Protein AF-A0A1F9CMF0-F1 (afdb_monomer_lite)

Radius of gyration: 23.47 Å; chains: 1; bounding box: 48×24×66 Å

Structure (mmCIF, N/CA/C/O backbone):
data_AF-A0A1F9CMF0-F1
#
_entry.id   AF-A0A1F9CMF0-F1
#
loop_
_atom_site.group_PDB
_atom_site.id
_atom_site.type_symbol
_atom_site.label_atom_id
_atom_site.label_alt_id
_atom_site.label_comp_id
_atom_site.label_asym_id
_atom_site.label_entity_id
_atom_site.label_seq_id
_atom_site.pdbx_PDB_ins_code
_atom_site.Cartn_x
_atom_site.Cartn_y
_atom_site.Cartn_z
_atom_site.occupancy
_atom_site.B_iso_or_equiv
_atom_site.auth_seq_id
_atom_site.auth_comp_id
_atom_site.auth_asym_id
_atom_site.auth_atom_id
_atom_site.pdbx_PDB_model_num
ATOM 1 N N . MET A 1 1 ? -4.675 0.821 41.792 1.00 49.03 1 MET A N 1
ATOM 2 C CA . MET A 1 1 ? -5.352 1.814 40.926 1.00 49.03 1 MET A CA 1
ATOM 3 C C . MET A 1 1 ? -6.608 1.181 40.347 1.00 49.03 1 MET A C 1
ATOM 5 O O . MET A 1 1 ? -6.500 0.167 39.671 1.00 49.03 1 MET A O 1
ATOM 9 N N . GLY A 1 2 ? -7.787 1.703 40.691 1.00 68.19 2 GLY A N 1
ATOM 10 C CA . GLY A 1 2 ? -9.069 1.184 40.201 1.00 68.19 2 GLY A CA 1
ATOM 11 C C . GLY A 1 2 ? -9.416 1.741 38.820 1.00 68.19 2 GLY A C 1
ATOM 12 O O . GLY A 1 2 ? -9.121 2.897 38.533 1.00 68.19 2 GLY A O 1
ATOM 13 N N . ILE A 1 3 ? -10.047 0.919 37.980 1.00 70.38 3 ILE A N 1
ATOM 14 C CA . ILE A 1 3 ? -10.565 1.314 36.662 1.00 70.38 3 ILE A CA 1
ATOM 15 C C . ILE A 1 3 ? -11.562 2.468 36.845 1.00 70.38 3 ILE A C 1
ATOM 17 O O . ILE A 1 3 ? -12.528 2.339 37.603 1.00 70.38 3 ILE A O 1
ATOM 21 N N . THR A 1 4 ? -11.356 3.590 36.154 1.00 79.12 4 THR A N 1
ATOM 22 C CA . THR A 1 4 ? -12.234 4.761 36.275 1.00 79.12 4 THR A CA 1
ATOM 23 C C . THR A 1 4 ? -13.469 4.637 35.372 1.00 79.12 4 THR A C 1
ATOM 25 O O . THR A 1 4 ? -13.491 3.894 34.389 1.00 79.12 4 THR A O 1
ATOM 28 N N . LYS A 1 5 ? -14.532 5.407 35.657 1.00 75.25 5 LYS A N 1
ATOM 29 C CA . LYS A 1 5 ? -15.735 5.459 34.794 1.00 75.25 5 LYS A CA 1
ATOM 30 C C . LYS A 1 5 ? -15.409 5.904 33.359 1.00 75.25 5 LYS A C 1
ATOM 32 O O . LYS A 1 5 ? -16.100 5.501 32.423 1.00 75.25 5 LYS A O 1
ATOM 37 N N . ARG A 1 6 ? -14.361 6.717 33.185 1.00 73.12 6 ARG A N 1
ATOM 38 C CA . ARG A 1 6 ? -13.890 7.192 31.878 1.00 73.12 6 ARG A CA 1
ATOM 39 C C . ARG A 1 6 ? -13.283 6.048 31.061 1.00 73.12 6 ARG A C 1
ATOM 41 O O . ARG A 1 6 ? -13.634 5.911 29.893 1.00 73.12 6 ARG A O 1
ATOM 48 N N . ASP A 1 7 ? -12.493 5.182 31.695 1.00 71.12 7 ASP A N 1
ATOM 49 C CA . ASP A 1 7 ? -11.877 4.010 31.051 1.00 71.12 7 ASP A CA 1
ATOM 50 C C . ASP A 1 7 ? -12.936 3.029 30.531 1.00 71.12 7 ASP A C 1
ATOM 52 O O . ASP A 1 7 ? -12.857 2.553 29.399 1.00 71.12 7 ASP A O 1
ATOM 56 N N . ILE A 1 8 ? -13.994 2.792 31.316 1.00 74.06 8 ILE A N 1
ATOM 57 C CA . ILE A 1 8 ? -15.123 1.935 30.914 1.00 74.06 8 ILE A CA 1
ATOM 58 C C . ILE A 1 8 ? -15.862 2.526 29.706 1.00 74.06 8 ILE A C 1
ATOM 60 O O . ILE A 1 8 ? -16.214 1.788 28.785 1.00 74.06 8 ILE A O 1
ATOM 64 N N . LYS A 1 9 ? -16.068 3.850 29.674 1.00 76.25 9 LYS A N 1
ATOM 65 C CA . LYS A 1 9 ? -16.736 4.531 28.553 1.00 76.25 9 LYS A CA 1
ATOM 66 C C . LYS A 1 9 ? -15.924 4.415 27.259 1.00 76.25 9 LYS A C 1
ATOM 68 O O . LYS A 1 9 ? -16.494 4.108 26.213 1.00 76.25 9 LYS A O 1
ATOM 73 N N . VAL A 1 10 ? -14.604 4.593 27.334 1.00 71.44 10 VAL A N 1
ATOM 74 C CA . VAL A 1 10 ? -13.692 4.442 26.185 1.00 71.44 10 VAL A CA 1
ATOM 75 C C . VAL A 1 10 ? -13.669 2.993 25.688 1.00 71.44 10 VAL A C 1
ATOM 77 O O . VAL A 1 10 ? -13.776 2.751 24.484 1.00 71.44 10 VAL A O 1
ATOM 80 N N . LEU A 1 11 ? -13.616 2.015 26.599 1.00 71.50 11 LEU A N 1
ATOM 81 C CA . LEU A 1 11 ? -13.738 0.591 26.265 1.00 71.50 11 LEU A CA 1
ATOM 82 C C . LEU A 1 11 ? -15.064 0.289 25.550 1.00 71.50 11 LEU A C 1
ATOM 84 O O . LEU A 1 11 ? -15.089 -0.461 24.574 1.00 71.50 11 LEU A O 1
ATOM 88 N N . GLN A 1 12 ? -16.176 0.876 26.000 1.00 71.25 12 GLN A N 1
ATOM 89 C CA . GLN A 1 12 ? -17.494 0.681 25.386 1.00 71.25 12 GLN A CA 1
ATOM 90 C C . GLN A 1 12 ? -17.584 1.286 23.983 1.00 71.25 12 GLN A C 1
ATOM 92 O O . GLN A 1 12 ? -18.110 0.648 23.073 1.00 71.25 12 GLN A O 1
ATOM 97 N N . GLN A 1 13 ? -17.051 2.493 23.789 1.00 71.81 13 GLN A N 1
ATOM 98 C CA . GLN A 1 13 ? -17.048 3.154 22.483 1.00 71.81 13 GLN A CA 1
ATOM 99 C C . GLN A 1 13 ? -16.181 2.395 21.471 1.00 71.81 13 GLN A C 1
ATOM 101 O O . GLN A 1 13 ? -16.634 2.117 20.364 1.00 71.81 13 GLN A O 1
ATOM 106 N N . THR A 1 14 ? -14.978 1.977 21.873 1.00 67.44 14 THR A N 1
ATOM 107 C CA . THR A 1 14 ? -14.028 1.259 21.000 1.00 67.44 14 THR A CA 1
ATOM 108 C C . THR A 1 14 ? -14.396 -0.208 20.744 1.00 67.44 14 THR A C 1
ATOM 110 O O . THR A 1 14 ? -13.970 -0.784 19.745 1.00 67.44 14 THR A O 1
ATOM 113 N N . SER A 1 15 ? -15.216 -0.826 21.602 1.00 64.94 15 SER A N 1
ATOM 114 C CA . SER A 1 15 ? -15.757 -2.184 21.393 1.00 64.94 15 SER A CA 1
ATOM 115 C C . SER A 1 15 ? -17.115 -2.208 20.677 1.00 64.94 15 SER A C 1
ATOM 117 O O . SER A 1 15 ? -17.601 -3.285 20.298 1.00 64.94 15 SER A O 1
ATOM 119 N N . SER A 1 16 ? -17.727 -1.038 20.450 1.00 77.94 16 SER A N 1
ATOM 120 C CA . SER A 1 16 ? -18.998 -0.928 19.734 1.00 77.94 16 SER A CA 1
ATOM 121 C C . SER A 1 16 ? -18.903 -1.594 18.361 1.00 77.94 16 SER A C 1
ATOM 123 O O . SER A 1 16 ? -17.937 -1.410 17.616 1.00 77.94 16 SER A O 1
ATOM 125 N N . LYS A 1 17 ? -19.919 -2.394 18.011 1.00 75.75 17 LYS A N 1
ATOM 126 C CA . LYS A 1 17 ? -20.017 -3.030 16.686 1.00 75.75 17 LYS A CA 1
ATOM 127 C C . LYS A 1 17 ? -20.011 -1.983 15.566 1.00 75.75 17 LYS A C 1
ATOM 129 O O . LYS A 1 17 ? -19.359 -2.198 14.552 1.00 75.75 17 LYS A O 1
ATOM 134 N N . GLN A 1 18 ? -20.668 -0.840 15.782 1.00 80.06 18 GLN A N 1
ATOM 135 C CA . GLN A 1 18 ? -20.741 0.249 14.804 1.00 80.06 18 GLN A CA 1
ATOM 136 C C . GLN A 1 18 ? -19.380 0.918 14.581 1.00 80.06 18 GLN A C 1
ATOM 138 O O . GLN A 1 18 ? -18.999 1.141 13.437 1.00 80.06 18 GLN A O 1
ATOM 143 N N . PHE A 1 19 ? -18.615 1.167 15.651 1.00 80.56 19 PHE A N 1
ATOM 144 C CA . PHE A 1 19 ? -17.267 1.738 15.543 1.00 80.56 19 PHE A CA 1
ATOM 145 C C . PHE A 1 19 ? -16.320 0.799 14.782 1.00 80.56 19 PHE A C 1
ATOM 147 O O . PHE A 1 19 ? -15.654 1.219 13.840 1.00 80.56 19 PHE A O 1
ATOM 154 N N . ARG A 1 20 ? -16.327 -0.498 15.123 1.00 81.88 20 ARG A N 1
ATOM 155 C CA . ARG A 1 20 ? -15.528 -1.516 14.418 1.00 81.88 20 ARG A CA 1
ATOM 156 C C . ARG A 1 20 ? -15.868 -1.594 12.934 1.00 81.88 20 ARG A C 1
ATOM 158 O O . ARG A 1 20 ? -14.960 -1.639 12.107 1.00 81.88 20 ARG A O 1
ATOM 165 N N . LEU A 1 21 ? -17.160 -1.599 12.604 1.00 85.12 21 LEU A N 1
ATOM 166 C CA . LEU A 1 21 ? -17.628 -1.641 11.222 1.00 85.12 21 LEU A CA 1
ATOM 167 C C . LEU A 1 21 ? -17.171 -0.397 10.448 1.00 85.12 21 LEU A C 1
ATOM 169 O O . LEU A 1 21 ? -16.594 -0.536 9.375 1.00 85.12 21 LEU A O 1
ATOM 173 N N . ALA A 1 22 ? -17.353 0.796 11.022 1.00 86.56 22 ALA A N 1
ATOM 174 C CA 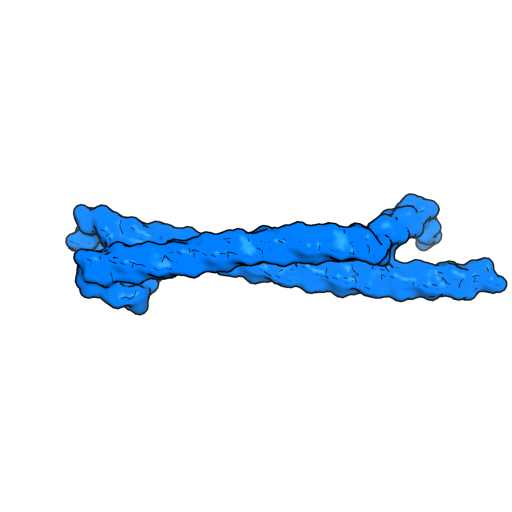. ALA A 1 22 ? -16.948 2.054 10.400 1.00 86.56 22 ALA A CA 1
ATOM 175 C C . ALA A 1 22 ? -15.433 2.110 10.137 1.00 86.56 22 ALA A C 1
ATOM 177 O O . ALA A 1 22 ? -15.019 2.416 9.021 1.00 86.56 22 ALA A O 1
ATOM 178 N N . CYS A 1 23 ? -14.603 1.746 11.123 1.00 87.50 23 CYS A N 1
ATOM 179 C CA . CYS A 1 23 ? -13.149 1.685 10.945 1.00 87.50 23 CYS A CA 1
ATOM 180 C C . CYS A 1 23 ? -12.737 0.651 9.891 1.00 87.50 23 CYS A C 1
ATOM 182 O O . CYS A 1 23 ? -11.853 0.924 9.084 1.00 87.50 23 CYS A O 1
ATOM 184 N N . THR A 1 24 ? -13.384 -0.518 9.872 1.00 90.00 24 THR A N 1
ATOM 185 C CA . THR A 1 24 ? -13.071 -1.578 8.902 1.00 90.00 24 THR A CA 1
ATOM 186 C C . THR A 1 24 ? -13.386 -1.135 7.480 1.00 90.00 24 THR A C 1
ATOM 188 O O . THR A 1 24 ? -12.529 -1.252 6.611 1.00 90.00 24 THR A O 1
ATOM 191 N N . ILE A 1 25 ? -14.578 -0.577 7.248 1.00 92.62 25 ILE A N 1
ATOM 192 C CA . ILE A 1 25 ? -14.987 -0.076 5.929 1.00 92.62 25 ILE A CA 1
ATOM 193 C C . ILE A 1 25 ? -14.071 1.066 5.486 1.00 92.62 25 ILE A C 1
ATOM 195 O O . ILE A 1 25 ? -13.579 1.049 4.360 1.00 92.62 25 ILE A O 1
ATOM 199 N N . GLY A 1 26 ? -13.803 2.029 6.374 1.00 91.75 26 GLY A N 1
ATOM 200 C CA . GLY A 1 26 ? -12.949 3.174 6.065 1.00 91.75 26 GLY A CA 1
ATOM 201 C C . GLY A 1 26 ? -11.536 2.754 5.666 1.00 91.75 26 GLY A C 1
ATOM 202 O O . GLY A 1 26 ? -11.060 3.136 4.601 1.00 91.75 26 GLY A O 1
ATOM 203 N N . ILE A 1 27 ? -10.880 1.916 6.476 1.00 92.38 27 ILE A N 1
ATOM 204 C CA . ILE A 1 27 ? -9.516 1.456 6.180 1.00 92.38 27 ILE A CA 1
ATOM 205 C C . ILE A 1 27 ? -9.493 0.566 4.929 1.00 92.38 27 ILE A C 1
ATOM 207 O O . ILE A 1 27 ? -8.601 0.724 4.096 1.00 92.38 27 ILE A O 1
ATOM 211 N N . ALA A 1 28 ? -10.476 -0.323 4.749 1.00 92.56 28 ALA A N 1
ATOM 212 C CA . ALA A 1 28 ? -10.563 -1.169 3.559 1.00 92.56 28 ALA A CA 1
ATOM 213 C C . ALA A 1 28 ? -10.707 -0.343 2.272 1.00 92.56 28 ALA A C 1
ATOM 215 O O . ALA A 1 28 ? -10.036 -0.628 1.282 1.00 92.56 28 ALA A O 1
ATOM 216 N N . LEU A 1 29 ? -11.527 0.711 2.292 1.00 95.56 29 LEU A N 1
ATOM 217 C CA . LEU A 1 29 ? -11.697 1.600 1.146 1.00 95.56 29 LEU A CA 1
ATOM 218 C C . LEU A 1 29 ? -10.389 2.323 0.799 1.00 95.56 29 LEU A C 1
ATOM 220 O O . LEU A 1 29 ? -10.010 2.372 -0.370 1.00 95.56 29 LEU A O 1
ATOM 224 N N . VAL A 1 30 ? -9.659 2.815 1.804 1.00 93.88 30 VAL A N 1
ATOM 225 C CA . VAL A 1 30 ? -8.345 3.443 1.590 1.00 93.88 30 VAL A CA 1
ATOM 226 C C . VAL A 1 30 ? -7.348 2.436 1.007 1.00 93.88 30 VAL A C 1
ATOM 228 O O . VAL A 1 30 ? -6.664 2.755 0.036 1.00 93.88 30 VAL A O 1
ATOM 231 N N . ILE A 1 31 ? -7.306 1.204 1.526 1.00 95.19 31 ILE A N 1
ATOM 232 C CA . ILE A 1 31 ? -6.466 0.129 0.975 1.00 95.19 31 ILE A CA 1
ATOM 233 C C . ILE A 1 31 ? -6.762 -0.090 -0.514 1.00 95.19 31 ILE A C 1
ATOM 235 O O . ILE A 1 31 ? -5.831 -0.145 -1.315 1.00 95.19 31 ILE A O 1
ATOM 239 N N . VAL A 1 32 ? -8.038 -0.165 -0.905 1.00 96.62 32 VAL A N 1
ATOM 240 C CA . VAL A 1 32 ? -8.428 -0.346 -2.313 1.00 96.62 32 VAL A CA 1
ATOM 241 C C . VAL A 1 32 ? -7.931 0.811 -3.180 1.00 96.62 32 VAL A C 1
ATOM 243 O O . VAL A 1 32 ? -7.348 0.566 -4.234 1.00 96.62 32 VAL A O 1
ATOM 246 N N . VAL A 1 33 ? -8.096 2.060 -2.735 1.00 96.44 33 VAL A N 1
ATOM 247 C CA . VAL A 1 33 ? -7.625 3.242 -3.477 1.00 96.44 33 VAL A CA 1
ATOM 248 C C . VAL A 1 33 ? -6.115 3.179 -3.719 1.00 96.44 33 VAL A C 1
ATOM 250 O O . VAL A 1 33 ? -5.666 3.372 -4.851 1.00 96.44 33 VAL A O 1
ATOM 253 N N . PHE A 1 34 ? -5.326 2.851 -2.693 1.00 96.44 34 PHE A N 1
ATOM 254 C CA . PHE A 1 34 ? -3.873 2.741 -2.839 1.00 96.44 34 PHE A CA 1
ATOM 255 C C . PHE A 1 34 ? -3.443 1.528 -3.672 1.00 96.44 34 PHE A C 1
ATOM 257 O O . PHE A 1 34 ? -2.479 1.638 -4.426 1.00 96.44 34 PHE A O 1
ATOM 264 N N . LEU A 1 35 ? -4.158 0.400 -3.613 1.00 96.94 35 LEU A N 1
ATOM 265 C CA . LEU A 1 35 ? -3.894 -0.753 -4.483 1.00 96.94 35 LEU A CA 1
ATOM 266 C C . LEU A 1 35 ? -4.159 -0.428 -5.958 1.00 96.94 35 LEU A C 1
ATOM 268 O O . LEU A 1 35 ? -3.338 -0.757 -6.814 1.00 96.94 35 LEU A O 1
ATOM 272 N N . VAL A 1 36 ? -5.266 0.255 -6.262 1.00 97.25 36 VAL A N 1
ATOM 273 C CA . VAL A 1 36 ? -5.573 0.714 -7.626 1.00 97.25 36 VAL A CA 1
ATOM 274 C C . VAL A 1 36 ? -4.522 1.722 -8.097 1.00 97.25 36 VAL A C 1
ATOM 276 O O . VAL A 1 36 ? -4.016 1.615 -9.216 1.00 97.25 36 VAL A O 1
ATOM 279 N N . GLY A 1 37 ? -4.128 2.660 -7.230 1.00 95.38 37 GLY A N 1
ATOM 280 C CA . GLY A 1 37 ? -3.036 3.597 -7.495 1.00 95.38 37 GLY A CA 1
ATOM 281 C C . GLY A 1 37 ? -1.707 2.892 -7.779 1.00 95.38 37 GLY A C 1
ATOM 282 O O . GLY A 1 37 ? -1.027 3.229 -8.750 1.00 95.38 37 GLY A O 1
ATOM 283 N N . ALA A 1 38 ? -1.355 1.876 -6.989 1.00 96.44 38 ALA A N 1
ATOM 284 C CA . ALA A 1 38 ? -0.157 1.071 -7.195 1.00 96.44 38 ALA A CA 1
ATOM 285 C C . ALA A 1 38 ? -0.199 0.339 -8.542 1.00 96.44 38 ALA A C 1
ATOM 287 O O . ALA A 1 38 ? 0.741 0.448 -9.326 1.00 96.44 38 ALA A O 1
ATOM 288 N N . ALA A 1 39 ? -1.307 -0.340 -8.853 1.00 97.06 39 ALA A N 1
ATOM 289 C CA . ALA A 1 39 ? -1.478 -1.064 -10.110 1.00 97.06 39 ALA A CA 1
ATOM 290 C C . ALA A 1 39 ? -1.350 -0.141 -11.334 1.00 97.06 39 ALA A C 1
ATOM 292 O O . ALA A 1 39 ? -0.671 -0.484 -12.303 1.00 97.06 39 ALA A O 1
ATOM 293 N N . ASN A 1 40 ? -1.944 1.055 -11.278 1.00 97.19 40 ASN A N 1
ATOM 294 C CA . ASN A 1 40 ? -1.832 2.045 -12.349 1.00 97.19 40 ASN A CA 1
ATOM 295 C C . ASN A 1 40 ? -0.394 2.539 -12.525 1.00 97.19 40 ASN A C 1
ATOM 297 O O . ASN A 1 40 ? 0.097 2.622 -13.649 1.00 97.19 40 ASN A O 1
ATOM 301 N N . ASN A 1 41 ? 0.312 2.812 -11.429 1.00 96.56 41 ASN A N 1
ATOM 302 C CA . ASN A 1 41 ? 1.705 3.238 -11.494 1.00 96.56 41 ASN A CA 1
ATOM 303 C C . ASN A 1 41 ? 2.638 2.114 -11.988 1.00 96.56 41 ASN A C 1
ATOM 305 O O . ASN A 1 41 ? 3.551 2.397 -12.757 1.00 96.56 41 ASN A O 1
ATOM 309 N N . ILE A 1 42 ? 2.375 0.842 -11.661 1.00 95.00 42 ILE A N 1
ATOM 310 C CA . ILE A 1 42 ? 3.111 -0.309 -12.223 1.00 95.00 42 ILE A CA 1
ATOM 311 C C . ILE A 1 42 ? 2.895 -0.404 -13.737 1.00 95.00 42 ILE A C 1
ATOM 313 O O . ILE A 1 42 ? 3.857 -0.568 -14.487 1.00 95.00 42 ILE A O 1
ATOM 317 N N . ARG A 1 43 ? 1.649 -0.256 -14.205 1.00 95.56 43 ARG A N 1
ATOM 318 C CA . ARG A 1 43 ? 1.335 -0.254 -15.644 1.00 95.56 43 ARG A CA 1
ATOM 319 C C . ARG A 1 43 ? 2.041 0.886 -16.378 1.00 95.56 43 ARG A C 1
ATOM 321 O O . ARG A 1 43 ? 2.617 0.655 -17.436 1.00 95.56 43 ARG A O 1
ATOM 328 N N . LEU A 1 44 ? 2.044 2.092 -15.808 1.00 93.56 44 LEU A N 1
ATOM 329 C CA . LEU A 1 44 ? 2.747 3.243 -16.383 1.00 93.56 44 LEU A CA 1
ATOM 330 C C . LEU A 1 44 ? 4.268 3.056 -16.367 1.00 93.56 44 LEU A C 1
ATOM 332 O O . LEU A 1 44 ? 4.920 3.357 -17.358 1.00 93.56 44 LEU A O 1
ATOM 336 N N . CYS A 1 45 ? 4.828 2.512 -15.285 1.00 94.69 45 CYS A N 1
ATOM 337 C CA . CYS A 1 45 ? 6.239 2.134 -15.207 1.00 94.69 45 CYS A CA 1
ATOM 338 C C . CYS A 1 45 ? 6.613 1.159 -16.331 1.00 94.69 45 CYS A C 1
ATOM 340 O O . CYS A 1 45 ? 7.604 1.375 -17.022 1.00 94.69 45 CYS A O 1
ATOM 342 N N . HIS A 1 46 ? 5.799 0.124 -16.560 1.00 92.75 46 HIS A N 1
ATOM 343 C CA . HIS A 1 46 ? 5.997 -0.801 -17.676 1.00 92.75 46 HIS A CA 1
ATOM 344 C C . HIS A 1 46 ? 5.908 -0.086 -19.033 1.00 92.75 46 HIS A C 1
ATOM 346 O O . HIS A 1 46 ? 6.748 -0.317 -19.896 1.00 92.75 46 HIS A O 1
ATOM 352 N N . GLY A 1 47 ? 4.916 0.790 -19.227 1.00 92.38 47 GLY A N 1
ATOM 353 C CA . GLY A 1 47 ? 4.745 1.551 -20.468 1.00 92.38 47 GLY A CA 1
ATOM 354 C C . GLY A 1 47 ? 5.943 2.448 -20.790 1.00 92.38 47 GLY A C 1
ATOM 355 O O . GLY A 1 47 ? 6.498 2.361 -21.881 1.00 92.38 47 GLY A O 1
ATOM 356 N N . PHE A 1 48 ? 6.389 3.261 -19.830 1.00 91.88 48 PHE A N 1
ATOM 357 C CA . PHE A 1 48 ? 7.562 4.121 -20.007 1.00 91.88 48 PHE A CA 1
ATOM 358 C C . PHE A 1 48 ? 8.859 3.314 -20.126 1.00 91.88 48 PHE A C 1
ATOM 360 O O . PHE A 1 48 ? 9.696 3.635 -20.962 1.00 91.88 48 PHE A O 1
ATOM 367 N N . GLY A 1 49 ? 9.005 2.231 -19.356 1.00 90.12 49 GLY A N 1
ATOM 368 C CA . GLY A 1 49 ? 10.134 1.311 -19.486 1.00 90.12 49 GLY A CA 1
ATOM 369 C C . GLY A 1 49 ? 10.236 0.740 -20.899 1.00 90.12 49 GLY A C 1
ATOM 370 O O . GLY A 1 49 ? 11.283 0.859 -21.527 1.00 90.12 49 GLY A O 1
ATOM 371 N N . ALA A 1 50 ? 9.129 0.225 -21.441 1.00 91.12 50 ALA A N 1
ATOM 372 C CA . ALA A 1 50 ? 9.085 -0.322 -22.795 1.00 91.12 50 ALA A CA 1
ATOM 373 C C . ALA A 1 50 ? 9.424 0.728 -23.868 1.00 91.12 50 ALA A C 1
ATOM 375 O O . ALA A 1 50 ? 10.173 0.425 -24.793 1.00 91.12 50 ALA A O 1
ATOM 376 N N . LEU A 1 51 ? 8.941 1.970 -23.721 1.00 89.56 51 LEU A N 1
ATOM 377 C CA . LEU A 1 51 ? 9.298 3.084 -24.613 1.00 89.56 51 LEU A CA 1
ATOM 378 C C . LEU A 1 51 ? 10.793 3.435 -24.563 1.00 89.56 51 LEU A C 1
ATOM 380 O O . LEU A 1 51 ? 11.356 3.850 -25.571 1.00 89.56 51 LEU A O 1
ATOM 384 N N . ALA A 1 52 ? 11.441 3.242 -23.414 1.00 85.75 52 ALA A N 1
ATOM 385 C CA . ALA A 1 52 ? 12.884 3.402 -23.253 1.00 85.75 52 ALA A CA 1
ATOM 386 C C . ALA A 1 52 ? 13.694 2.149 -23.650 1.00 85.75 52 ALA A C 1
ATOM 388 O O . ALA A 1 52 ? 14.910 2.128 -23.468 1.00 85.75 52 ALA A O 1
ATOM 389 N N . GLY A 1 53 ? 13.046 1.091 -24.156 1.00 88.75 53 GLY A N 1
ATOM 390 C CA . GLY A 1 53 ? 13.698 -0.181 -24.482 1.00 88.75 53 GLY A CA 1
ATOM 391 C C . GLY A 1 53 ? 14.122 -1.002 -23.257 1.00 88.75 53 GLY A C 1
ATOM 392 O O . GLY A 1 53 ? 14.962 -1.892 -23.377 1.00 88.75 53 GLY A O 1
ATOM 393 N N . LEU A 1 54 ? 13.561 -0.710 -22.080 1.00 86.56 54 LEU A N 1
ATOM 394 C CA . LEU A 1 54 ? 13.877 -1.359 -20.811 1.00 86.56 54 LEU A CA 1
ATOM 395 C C . LEU A 1 54 ? 12.746 -2.288 -20.354 1.00 86.56 54 LEU A C 1
ATOM 397 O O . LEU A 1 54 ? 11.568 -1.931 -20.344 1.00 86.56 54 LEU A O 1
ATOM 401 N N . GLY A 1 55 ? 13.112 -3.473 -19.871 1.00 88.94 55 GLY A N 1
ATOM 402 C CA . GLY A 1 55 ? 12.194 -4.331 -19.121 1.00 88.94 55 GLY A CA 1
ATOM 403 C C . GLY A 1 55 ? 11.943 -3.804 -17.703 1.00 88.94 55 GLY A C 1
ATOM 404 O O . GLY A 1 55 ? 12.775 -3.104 -17.129 1.00 88.94 55 GLY A O 1
ATOM 405 N N . VAL A 1 56 ? 10.836 -4.210 -17.069 1.00 83.00 56 VAL A N 1
ATOM 406 C CA . VAL A 1 56 ? 10.507 -3.804 -15.681 1.00 83.00 56 VAL A CA 1
ATOM 407 C C . VAL A 1 56 ? 11.617 -4.172 -14.694 1.00 83.00 56 VAL A C 1
ATOM 409 O O . VAL A 1 56 ? 11.954 -3.377 -13.821 1.00 83.00 56 VAL A O 1
ATOM 412 N N . GLY A 1 57 ? 12.231 -5.348 -14.859 1.00 87.31 57 GLY A N 1
ATOM 413 C CA . GLY A 1 57 ? 13.370 -5.759 -14.037 1.00 87.31 57 GLY A CA 1
ATOM 414 C C . GLY A 1 57 ? 14.581 -4.837 -14.199 1.00 87.31 57 GLY A C 1
ATOM 415 O O . GLY A 1 57 ? 15.255 -4.541 -13.220 1.00 87.31 57 GLY A O 1
ATOM 416 N N . GLN A 1 58 ? 14.819 -4.317 -15.406 1.00 88.50 58 GLN A N 1
ATOM 417 C CA . GLN A 1 58 ? 15.889 -3.349 -15.649 1.00 88.50 58 GLN A CA 1
ATOM 418 C C . GLN A 1 58 ? 15.554 -1.994 -15.027 1.00 88.50 58 GLN A C 1
ATOM 420 O O . GLN A 1 58 ? 16.400 -1.450 -14.334 1.00 88.50 58 GLN A O 1
ATOM 425 N N . VAL A 1 59 ? 14.317 -1.498 -15.166 1.00 88.25 59 VAL A N 1
ATOM 426 C CA . VAL A 1 59 ? 13.870 -0.264 -14.486 1.00 88.25 59 VAL A CA 1
ATOM 427 C C . VAL A 1 59 ? 14.044 -0.381 -12.967 1.00 88.25 59 VAL A C 1
ATOM 429 O O . VAL A 1 59 ? 14.520 0.552 -12.324 1.00 88.25 59 VAL A O 1
ATOM 432 N N . PHE A 1 60 ? 13.726 -1.543 -12.392 1.00 89.56 60 PHE A N 1
ATOM 433 C CA . PHE A 1 60 ? 13.924 -1.816 -10.969 1.00 89.56 60 PHE A CA 1
ATOM 434 C C . PHE A 1 60 ? 15.406 -1.825 -10.568 1.00 89.56 60 PHE A C 1
ATOM 436 O O . PHE A 1 60 ? 15.781 -1.216 -9.568 1.00 89.56 60 PHE A O 1
ATOM 443 N N . VAL A 1 61 ? 16.271 -2.462 -11.363 1.00 89.81 61 VAL A N 1
ATOM 444 C CA . VAL A 1 61 ? 17.726 -2.459 -11.134 1.00 89.81 61 VAL A CA 1
ATOM 445 C C . VAL A 1 61 ? 18.302 -1.047 -11.252 1.00 89.81 61 VAL A C 1
ATOM 447 O O . VAL A 1 61 ? 19.106 -0.661 -10.406 1.00 89.81 61 VAL A O 1
ATOM 450 N N . THR A 1 62 ? 17.872 -0.265 -12.243 1.00 88.31 62 THR A N 1
ATOM 451 C CA . THR A 1 62 ? 18.274 1.136 -12.429 1.00 88.31 62 THR A CA 1
ATOM 452 C C . THR A 1 62 ? 17.809 2.008 -11.266 1.00 88.31 62 THR A C 1
ATOM 454 O O . THR A 1 62 ? 18.560 2.850 -10.789 1.00 88.31 62 THR A O 1
ATOM 457 N N . TRP A 1 63 ? 16.603 1.783 -10.742 1.00 88.94 63 TRP A N 1
ATOM 458 C CA . TRP A 1 63 ? 16.139 2.480 -9.543 1.00 88.94 63 TRP A CA 1
ATOM 459 C C . TRP A 1 63 ? 17.031 2.198 -8.323 1.00 88.94 63 TRP A C 1
ATOM 461 O O . TRP A 1 63 ? 17.372 3.130 -7.599 1.00 88.94 63 TRP A O 1
ATOM 471 N N . ILE A 1 64 ? 17.448 0.943 -8.116 1.00 89.19 64 ILE A N 1
ATOM 472 C CA . ILE A 1 64 ? 18.313 0.558 -6.986 1.00 89.19 64 ILE A CA 1
ATOM 473 C C . ILE A 1 64 ? 19.741 1.081 -7.155 1.00 89.19 64 ILE A C 1
ATOM 475 O O . ILE A 1 64 ? 20.333 1.586 -6.205 1.00 89.19 64 ILE A O 1
ATOM 479 N N . ARG A 1 65 ? 20.326 0.903 -8.344 1.00 88.25 65 ARG A N 1
ATOM 480 C CA . ARG A 1 65 ? 21.738 1.218 -8.609 1.00 88.25 65 ARG A CA 1
ATOM 481 C C . ARG A 1 65 ? 21.978 2.686 -8.963 1.00 88.25 65 ARG A C 1
ATOM 483 O O . ARG A 1 65 ? 23.129 3.104 -9.004 1.00 88.25 65 ARG A O 1
ATOM 490 N N . GLY A 1 66 ? 20.912 3.446 -9.195 1.00 82.69 66 GLY A N 1
ATOM 491 C CA . GLY A 1 66 ? 20.973 4.802 -9.721 1.00 82.69 66 GLY A CA 1
ATOM 492 C C . GLY A 1 66 ? 20.904 4.830 -11.248 1.00 82.69 66 GLY A C 1
ATOM 493 O O . GLY A 1 66 ? 21.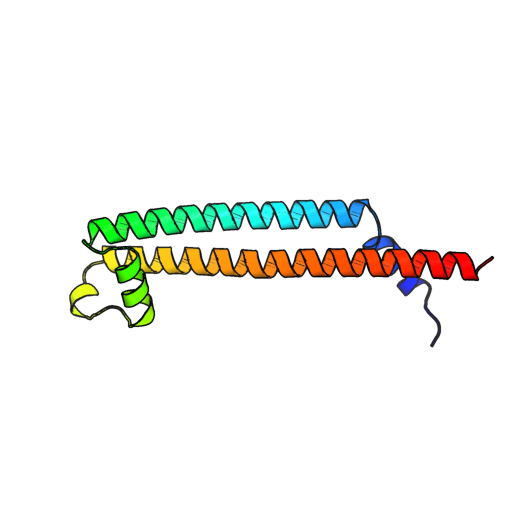266 3.872 -11.936 1.00 82.69 66 GLY A O 1
ATOM 494 N N . VAL A 1 67 ? 20.408 5.951 -11.777 1.00 81.56 67 VAL A N 1
ATOM 495 C CA . VAL A 1 67 ? 20.293 6.182 -13.221 1.00 81.56 67 VAL A CA 1
ATOM 496 C C . VAL A 1 67 ? 21.684 6.482 -13.786 1.00 81.56 67 VAL A C 1
ATOM 498 O O . VAL A 1 67 ? 22.306 7.440 -13.327 1.00 81.56 67 VAL A O 1
ATOM 501 N N . PRO A 1 68 ? 22.188 5.704 -14.763 1.00 78.69 68 PRO A N 1
ATOM 502 C CA . PRO A 1 68 ? 23.450 6.005 -15.429 1.00 78.69 68 PRO A CA 1
ATOM 503 C C . PRO A 1 68 ? 23.384 7.373 -16.104 1.00 78.69 68 PRO A C 1
ATOM 505 O O . PRO A 1 68 ? 22.373 7.680 -16.733 1.00 78.69 68 PRO A O 1
ATOM 508 N N . GLU A 1 69 ? 24.461 8.160 -16.061 1.00 74.88 69 GLU A N 1
ATOM 509 C CA . GLU A 1 69 ? 24.504 9.502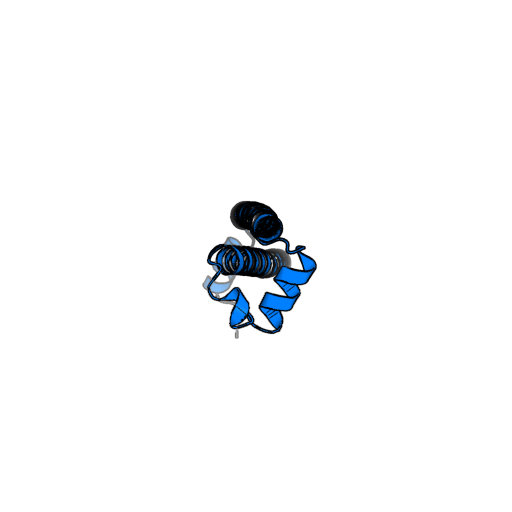 -16.673 1.00 74.88 69 GLU A CA 1
ATOM 510 C C . GLU A 1 69 ? 24.106 9.498 -18.158 1.00 74.88 69 GLU A C 1
ATOM 512 O O . GLU A 1 69 ? 23.421 10.408 -18.618 1.00 74.88 69 GLU A O 1
ATOM 517 N N . SER A 1 70 ? 24.429 8.425 -18.890 1.00 73.00 70 SER A N 1
ATOM 518 C CA . SER A 1 70 ? 24.035 8.232 -20.292 1.00 73.00 70 SER A CA 1
ATOM 519 C C . SER A 1 70 ? 22.520 8.126 -20.521 1.00 73.00 70 SER A C 1
ATOM 521 O O . SER A 1 70 ? 22.064 8.313 -21.645 1.00 73.00 70 SER A O 1
ATOM 523 N N . GLN A 1 71 ? 21.742 7.825 -19.479 1.00 68.56 71 GLN A N 1
ATOM 524 C CA . GLN A 1 71 ? 20.282 7.693 -19.506 1.00 68.56 71 GLN A CA 1
ATOM 525 C C . GLN A 1 71 ? 19.562 8.838 -18.782 1.00 68.56 71 GLN A C 1
ATOM 527 O O . GLN A 1 71 ? 18.344 8.949 -18.901 1.00 68.56 71 GLN A O 1
ATOM 532 N N . VAL A 1 72 ? 20.281 9.704 -18.056 1.00 63.56 72 VAL A N 1
ATOM 533 C CA . VAL A 1 72 ? 19.693 10.849 -17.331 1.00 63.56 72 VAL A CA 1
ATOM 534 C C . VAL A 1 72 ? 19.048 11.855 -18.291 1.00 63.56 72 VAL A C 1
ATOM 536 O O . VAL A 1 72 ? 18.070 12.502 -17.929 1.00 63.56 72 VAL A O 1
ATOM 539 N N . SER A 1 73 ? 19.539 11.947 -19.530 1.00 61.34 73 SER A N 1
ATOM 540 C CA . SER A 1 73 ? 18.952 12.786 -20.584 1.00 61.34 73 SER A CA 1
ATOM 541 C C . SER A 1 73 ? 17.666 12.212 -21.193 1.00 61.34 73 SER A C 1
ATOM 543 O O . SER A 1 73 ? 16.936 12.942 -21.862 1.00 61.34 73 SER A O 1
ATOM 545 N N . LEU A 1 74 ? 17.350 10.930 -20.961 1.00 76.81 74 LEU A N 1
ATOM 546 C CA . LEU A 1 74 ? 16.078 10.338 -21.369 1.00 76.81 74 LEU A CA 1
ATOM 547 C C . LEU A 1 74 ? 15.028 10.544 -20.272 1.00 76.81 74 LEU A C 1
ATOM 549 O O . LEU A 1 74 ? 14.879 9.726 -19.362 1.00 76.81 74 LEU A O 1
ATOM 553 N N . GLU A 1 75 ? 14.222 11.597 -20.418 1.00 82.44 75 GLU A N 1
ATOM 554 C CA . GLU A 1 75 ? 13.089 11.902 -19.527 1.00 82.44 75 GLU A CA 1
ATOM 555 C C . GLU A 1 75 ? 12.158 10.694 -19.307 1.00 82.44 75 GLU A C 1
ATOM 557 O O . GLU A 1 75 ? 11.625 10.489 -18.217 1.00 82.44 75 GLU A O 1
ATOM 562 N N . ILE A 1 76 ? 12.014 9.834 -20.319 1.00 84.62 76 ILE A N 1
ATOM 563 C CA . ILE A 1 76 ? 11.176 8.628 -20.274 1.00 84.62 76 ILE A CA 1
ATOM 564 C C . ILE A 1 76 ? 11.690 7.609 -19.239 1.00 84.62 76 ILE A C 1
ATOM 566 O O . ILE A 1 76 ? 10.885 6.979 -18.548 1.00 84.62 76 ILE A O 1
ATOM 570 N N . VAL A 1 77 ? 13.012 7.469 -19.070 1.00 85.12 77 VAL A N 1
ATOM 571 C CA . VAL A 1 77 ? 13.609 6.569 -18.063 1.00 85.12 77 VAL A CA 1
ATOM 572 C C . VAL A 1 77 ? 13.318 7.089 -16.656 1.00 85.12 77 VAL A C 1
ATOM 574 O O . VAL A 1 77 ? 12.919 6.322 -15.776 1.00 85.12 77 VAL A O 1
ATOM 577 N N . LEU A 1 78 ? 13.439 8.404 -16.453 1.00 87.81 78 LEU A N 1
ATOM 578 C CA . LEU A 1 78 ? 13.113 9.049 -15.181 1.00 87.81 78 LEU A CA 1
ATOM 579 C C . LEU A 1 78 ? 11.628 8.892 -14.836 1.00 87.81 78 LEU A C 1
ATOM 581 O O . LEU A 1 78 ? 11.300 8.537 -13.704 1.00 87.81 78 LEU A O 1
ATOM 585 N N . LEU A 1 79 ? 10.731 9.066 -15.811 1.00 90.56 79 LEU A N 1
ATOM 586 C CA . LEU A 1 79 ? 9.294 8.845 -15.631 1.00 90.56 79 LEU A CA 1
ATOM 587 C C . LEU A 1 79 ? 8.981 7.390 -15.257 1.00 90.56 79 LEU A C 1
ATOM 589 O O . LEU A 1 79 ? 8.184 7.159 -14.347 1.00 90.56 79 LEU A O 1
ATOM 593 N N . ALA A 1 80 ? 9.619 6.404 -15.896 1.00 90.81 80 ALA A N 1
ATOM 594 C CA . ALA A 1 80 ? 9.443 4.994 -15.543 1.00 90.81 80 ALA A CA 1
ATOM 595 C C . ALA A 1 80 ? 9.811 4.729 -14.072 1.00 90.81 80 ALA A C 1
ATOM 597 O O . ALA A 1 80 ? 9.035 4.122 -13.330 1.00 90.81 80 ALA A O 1
ATOM 598 N N . ILE A 1 81 ? 10.955 5.257 -13.630 1.00 91.38 81 ILE A N 1
ATOM 599 C CA . ILE A 1 81 ? 11.451 5.108 -12.256 1.00 91.38 81 ILE A CA 1
ATOM 600 C C . ILE A 1 81 ? 10.555 5.835 -11.251 1.00 91.38 81 ILE A C 1
ATOM 602 O O . ILE A 1 81 ? 10.220 5.273 -10.209 1.00 91.38 81 ILE A O 1
ATOM 606 N N . GLN A 1 82 ? 10.109 7.054 -11.553 1.00 92.31 82 GLN A N 1
ATOM 607 C CA . GLN A 1 82 ? 9.181 7.788 -10.688 1.00 92.31 82 GLN A CA 1
ATOM 608 C C . GLN A 1 82 ? 7.864 7.027 -10.503 1.00 92.31 82 GLN A C 1
ATOM 610 O O . GLN A 1 82 ? 7.342 6.936 -9.391 1.00 92.31 82 GLN A O 1
ATOM 615 N N . ARG A 1 83 ? 7.327 6.422 -11.570 1.00 94.44 83 ARG A N 1
ATOM 616 C CA . ARG A 1 83 ? 6.116 5.594 -11.474 1.00 94.44 83 ARG A CA 1
ATOM 617 C C . ARG A 1 83 ? 6.358 4.341 -10.642 1.00 94.44 83 ARG A C 1
ATOM 619 O O . ARG A 1 83 ? 5.522 4.012 -9.803 1.00 94.44 83 ARG A O 1
ATOM 626 N N . LEU A 1 84 ? 7.513 3.693 -10.789 1.00 94.12 84 LEU A N 1
ATOM 627 C CA . LEU A 1 84 ? 7.905 2.585 -9.920 1.00 94.12 84 LEU A CA 1
ATOM 628 C C . LEU A 1 84 ? 7.936 3.006 -8.440 1.00 94.12 84 LEU A C 1
ATOM 630 O O . LEU A 1 84 ? 7.345 2.329 -7.601 1.00 94.12 84 LEU A O 1
ATOM 634 N N . GLN A 1 85 ? 8.550 4.147 -8.117 1.00 94.12 85 GLN A N 1
ATOM 635 C CA . GLN A 1 85 ? 8.605 4.675 -6.748 1.00 94.12 85 GLN A CA 1
ATOM 636 C C . GLN A 1 85 ? 7.207 4.926 -6.171 1.00 94.12 85 GLN A C 1
ATOM 638 O O . GLN A 1 85 ? 6.901 4.468 -5.071 1.00 94.12 85 GLN A O 1
ATOM 643 N N . MET A 1 86 ? 6.328 5.590 -6.926 1.00 95.44 86 MET A N 1
ATOM 644 C CA . MET A 1 86 ? 4.953 5.856 -6.487 1.00 95.44 86 MET A CA 1
ATOM 645 C C . MET A 1 86 ? 4.151 4.569 -6.266 1.00 95.44 86 MET A C 1
ATOM 647 O O . MET A 1 86 ? 3.347 4.497 -5.332 1.00 95.44 86 MET A O 1
ATOM 651 N N . ALA A 1 87 ? 4.384 3.534 -7.080 1.00 95.38 87 ALA A N 1
ATOM 652 C CA . ALA A 1 87 ? 3.788 2.222 -6.863 1.00 95.38 87 ALA A CA 1
ATOM 653 C C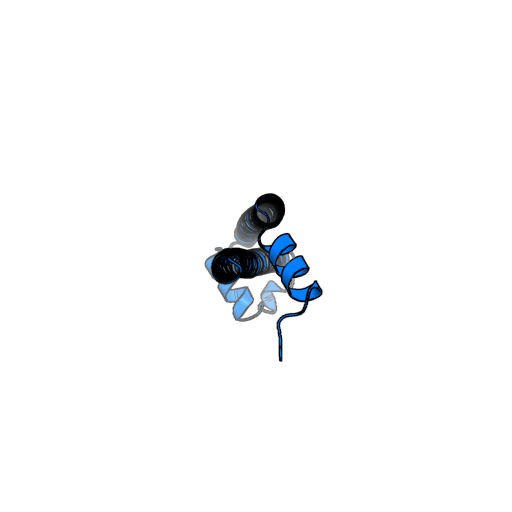 . ALA A 1 87 ? 4.271 1.584 -5.554 1.00 95.38 87 ALA A C 1
ATOM 655 O O . ALA A 1 87 ? 3.448 1.142 -4.754 1.00 95.38 87 ALA A O 1
ATOM 656 N N . LEU A 1 88 ? 5.584 1.577 -5.309 1.00 95.12 88 LEU A N 1
ATOM 657 C CA . LEU A 1 88 ? 6.175 1.000 -4.098 1.00 95.12 88 LEU A CA 1
ATOM 658 C C . LEU A 1 88 ? 5.707 1.723 -2.829 1.00 95.12 88 LEU A C 1
ATOM 660 O O . LEU A 1 88 ? 5.327 1.067 -1.861 1.00 95.12 88 LEU A O 1
ATOM 664 N N . ILE A 1 89 ? 5.653 3.058 -2.850 1.00 95.50 89 ILE A N 1
ATOM 665 C CA . ILE A 1 89 ? 5.120 3.862 -1.740 1.00 95.50 89 ILE A CA 1
ATOM 666 C C . ILE A 1 89 ? 3.653 3.506 -1.483 1.00 95.50 89 ILE A C 1
ATOM 668 O O . ILE A 1 89 ? 3.260 3.284 -0.340 1.00 95.50 89 ILE A O 1
ATOM 672 N N . SER A 1 90 ? 2.848 3.394 -2.542 1.00 95.19 90 SER A N 1
ATOM 673 C CA . SER A 1 90 ? 1.432 3.036 -2.416 1.00 95.19 90 SER A CA 1
ATOM 674 C C . SER A 1 90 ? 1.249 1.653 -1.780 1.00 95.19 90 SER A C 1
ATOM 676 O O . SER A 1 90 ? 0.417 1.489 -0.890 1.00 95.19 90 SER A O 1
ATOM 678 N N . LEU A 1 91 ? 2.064 0.667 -2.172 1.00 96.38 91 LEU A N 1
ATOM 679 C CA . LEU A 1 91 ? 2.052 -0.672 -1.569 1.00 96.38 91 LEU A CA 1
ATOM 680 C C . LEU A 1 91 ? 2.520 -0.662 -0.107 1.00 96.38 91 LEU A C 1
ATOM 682 O O . LEU A 1 91 ? 1.941 -1.363 0.724 1.00 96.38 91 LEU A O 1
ATOM 686 N N . ALA A 1 92 ? 3.520 0.153 0.234 1.00 95.81 92 ALA A N 1
ATOM 687 C CA . ALA A 1 92 ? 3.974 0.310 1.613 1.00 95.81 92 ALA A CA 1
ATOM 688 C C . ALA A 1 92 ? 2.865 0.890 2.510 1.00 95.81 92 ALA A C 1
ATOM 690 O O . ALA A 1 92 ? 2.629 0.384 3.608 1.00 95.81 92 ALA A O 1
ATOM 691 N N . VAL A 1 93 ? 2.124 1.893 2.023 1.00 95.75 93 VAL A N 1
ATOM 692 C CA . VAL A 1 93 ? 0.955 2.447 2.729 1.00 95.75 93 VAL A CA 1
ATOM 693 C C . VAL A 1 93 ? -0.116 1.376 2.944 1.00 95.75 93 VAL A C 1
ATOM 695 O O . VAL A 1 93 ? -0.643 1.256 4.051 1.00 95.75 93 VAL A O 1
ATOM 698 N N . VAL A 1 94 ? -0.403 0.548 1.934 1.00 96.88 94 VAL A N 1
ATOM 699 C CA . VAL A 1 94 ? -1.345 -0.578 2.068 1.00 96.88 94 VAL A CA 1
ATOM 700 C C . VAL A 1 94 ? -0.907 -1.545 3.165 1.00 96.88 94 VAL A C 1
ATOM 702 O O . VAL A 1 94 ? -1.730 -1.928 3.996 1.00 96.88 94 VAL A O 1
ATOM 705 N N . ALA A 1 95 ? 0.376 -1.913 3.209 1.00 95.75 95 ALA A N 1
ATOM 706 C CA . ALA A 1 95 ? 0.900 -2.812 4.234 1.00 95.75 95 ALA A CA 1
ATOM 707 C C . ALA A 1 95 ? 0.719 -2.231 5.648 1.00 95.75 95 ALA A C 1
ATOM 709 O O . ALA A 1 95 ? 0.223 -2.919 6.541 1.00 95.75 95 ALA A O 1
ATOM 710 N N . ILE A 1 96 ? 1.038 -0.946 5.841 1.00 96.38 96 ILE A N 1
ATOM 711 C CA . ILE A 1 96 ? 0.860 -0.253 7.126 1.00 96.38 96 ILE A CA 1
ATOM 712 C C . ILE A 1 96 ? -0.618 -0.230 7.537 1.00 96.38 96 ILE A C 1
ATOM 714 O O . ILE A 1 96 ? -0.949 -0.533 8.684 1.00 96.38 96 ILE A O 1
ATOM 718 N N . LEU A 1 97 ? -1.523 0.081 6.606 1.00 94.12 97 LEU A N 1
ATOM 719 C CA . LEU A 1 97 ? -2.962 0.117 6.870 1.00 94.12 97 LEU A CA 1
ATOM 720 C C . LEU A 1 97 ? -3.534 -1.265 7.198 1.00 94.12 97 LEU A C 1
ATOM 722 O O . LEU A 1 97 ? -4.376 -1.376 8.089 1.00 94.12 97 LEU A O 1
ATOM 726 N N . ALA A 1 98 ? -3.067 -2.320 6.529 1.00 92.25 98 ALA A N 1
ATOM 727 C CA . ALA A 1 98 ? -3.474 -3.690 6.826 1.00 92.25 98 ALA A CA 1
ATOM 728 C C . ALA A 1 98 ? -3.062 -4.102 8.250 1.00 92.25 98 ALA A C 1
ATOM 730 O O . ALA A 1 98 ? -3.878 -4.645 9.000 1.00 92.25 98 ALA A O 1
ATOM 731 N N . VAL A 1 99 ? -1.830 -3.773 8.657 1.00 94.62 99 VAL A N 1
ATOM 732 C CA . VAL A 1 99 ? -1.341 -4.000 10.028 1.00 94.62 99 VAL A CA 1
ATOM 733 C C . VAL A 1 99 ? -2.153 -3.189 11.041 1.00 94.62 99 VAL A C 1
ATOM 735 O O . VAL A 1 99 ? -2.560 -3.723 12.074 1.00 94.62 99 VAL A O 1
ATOM 738 N N . ALA A 1 100 ? -2.450 -1.922 10.739 1.00 91.44 100 ALA A N 1
ATOM 739 C CA . ALA A 1 100 ? -3.253 -1.062 11.604 1.00 91.44 100 ALA A CA 1
ATOM 740 C C . ALA A 1 100 ? -4.684 -1.593 11.781 1.00 91.44 100 ALA A C 1
ATOM 742 O O . ALA A 1 100 ? -5.191 -1.633 12.903 1.00 91.44 100 ALA A O 1
ATOM 743 N N . LEU A 1 101 ? -5.322 -2.054 10.700 1.00 92.06 101 LEU A N 1
ATOM 744 C CA . LEU A 1 101 ? -6.651 -2.660 10.753 1.00 92.06 101 LEU A CA 1
ATOM 745 C C . LEU A 1 101 ? -6.646 -3.931 11.604 1.00 92.06 101 LEU A C 1
ATOM 747 O O . LEU A 1 101 ? -7.516 -4.105 12.459 1.00 92.06 101 LEU A O 1
ATOM 751 N N . TRP A 1 102 ? -5.649 -4.796 11.412 1.00 91.06 102 TRP A N 1
ATOM 752 C CA . TRP A 1 102 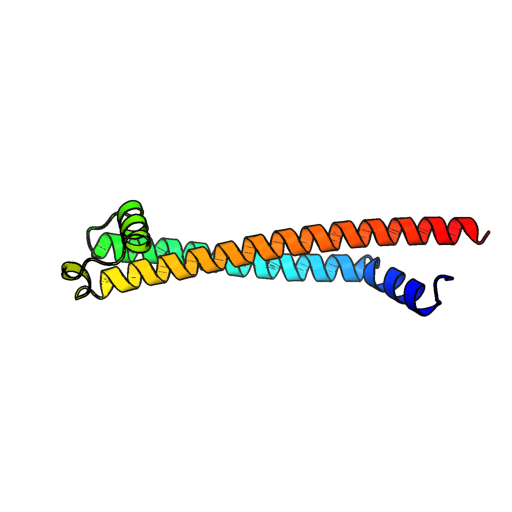? -5.494 -6.005 12.214 1.00 91.06 102 TRP A CA 1
ATOM 753 C C . TRP A 1 102 ? -5.324 -5.683 13.705 1.00 91.06 102 TRP A C 1
ATOM 755 O O . TRP A 1 102 ? -6.043 -6.235 14.542 1.00 91.06 102 TRP A O 1
ATOM 765 N N . ALA A 1 103 ? -4.449 -4.731 14.044 1.00 89.12 103 ALA A N 1
ATOM 766 C CA . ALA A 1 103 ? -4.229 -4.292 15.419 1.00 89.12 103 ALA A CA 1
ATOM 767 C C . ALA A 1 103 ? -5.494 -3.681 16.049 1.00 89.12 103 ALA A C 1
ATOM 769 O O . ALA A 1 103 ? -5.819 -3.971 17.207 1.00 89.12 103 ALA A O 1
ATOM 770 N N . LEU A 1 104 ? -6.245 -2.879 15.288 1.00 88.06 104 LEU A N 1
ATOM 771 C CA . LEU A 1 104 ? -7.502 -2.273 15.729 1.00 88.06 104 LEU A CA 1
ATOM 772 C C . LEU A 1 104 ? -8.556 -3.344 16.017 1.00 88.06 104 LEU A C 1
ATOM 774 O O . LEU A 1 104 ? -9.185 -3.325 17.079 1.00 88.06 104 LEU A O 1
ATOM 778 N N . LEU A 1 105 ? -8.713 -4.320 15.119 1.00 85.75 105 LEU A N 1
ATOM 779 C CA . LEU A 1 105 ? -9.637 -5.434 15.308 1.00 85.75 105 LEU A CA 1
ATOM 780 C C . LEU A 1 105 ? -9.243 -6.272 16.528 1.00 85.75 105 LEU A C 1
ATOM 782 O O . LEU A 1 105 ? -10.077 -6.474 17.412 1.00 85.75 105 LEU A O 1
ATOM 786 N N . ALA A 1 106 ? -7.977 -6.680 16.643 1.00 85.06 106 ALA A N 1
ATOM 787 C CA . ALA A 1 106 ? -7.476 -7.449 17.782 1.00 85.06 106 ALA A CA 1
ATOM 788 C C . ALA A 1 106 ? -7.719 -6.729 19.121 1.00 85.06 106 ALA A C 1
ATOM 790 O O . ALA A 1 106 ? -8.234 -7.324 20.076 1.00 85.06 106 ALA A O 1
ATOM 791 N N . THR A 1 107 ? -7.427 -5.427 19.175 1.00 84.81 107 THR A N 1
ATOM 792 C CA . THR A 1 107 ? -7.655 -4.595 20.365 1.00 84.81 107 THR A CA 1
ATOM 793 C C . THR A 1 107 ? -9.143 -4.480 20.684 1.00 84.81 107 THR A C 1
ATOM 795 O O . THR A 1 107 ? -9.545 -4.650 21.833 1.00 84.81 107 THR A O 1
ATOM 798 N N . SER A 1 108 ? -9.993 -4.281 19.676 1.00 79.31 108 SER A N 1
ATOM 799 C CA . SER A 1 108 ? -11.441 -4.178 19.873 1.00 79.31 108 SER A CA 1
ATOM 800 C C . SER A 1 108 ? -12.06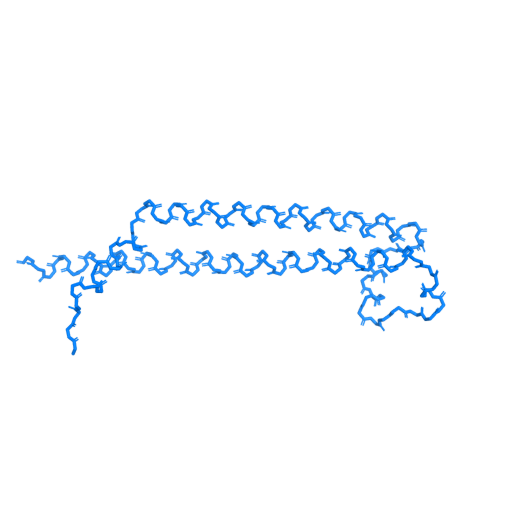4 -5.474 20.420 1.00 79.31 108 SER A C 1
ATOM 802 O O . SER A 1 108 ? -12.907 -5.420 21.320 1.00 79.31 108 SER A O 1
ATOM 804 N N . TYR A 1 109 ? -11.605 -6.646 19.961 1.00 80.12 109 TYR A N 1
ATOM 805 C CA . TYR A 1 109 ? -12.027 -7.948 20.491 1.00 80.12 109 TYR A CA 1
ATOM 806 C C . TYR A 1 109 ? -11.531 -8.173 21.920 1.00 80.12 109 TYR A C 1
ATOM 808 O O . TYR A 1 109 ? -12.272 -8.677 22.767 1.00 80.12 109 TYR A O 1
ATOM 816 N N . ARG A 1 110 ? -10.288 -7.777 22.222 1.00 81.50 110 ARG A N 1
ATOM 817 C CA . ARG A 1 110 ? -9.758 -7.805 23.592 1.00 81.50 110 ARG A CA 1
ATOM 818 C C . ARG A 1 110 ? -10.594 -6.922 24.522 1.00 81.50 110 ARG A C 1
ATOM 820 O O . ARG A 1 110 ? -10.990 -7.386 25.588 1.00 81.50 110 ARG A O 1
ATOM 827 N N . ASN A 1 111 ? -10.924 -5.705 24.097 1.00 81.75 111 ASN A N 1
ATOM 828 C CA . ASN A 1 111 ? -11.733 -4.761 24.869 1.00 81.75 111 ASN A CA 1
ATOM 829 C C . ASN A 1 111 ? -13.155 -5.287 25.117 1.00 81.75 111 ASN A C 1
ATOM 831 O O . ASN A 1 111 ? -13.664 -5.156 26.229 1.00 81.75 111 ASN A O 1
ATOM 835 N N . ALA A 1 112 ? -13.772 -5.938 24.124 1.00 77.00 112 ALA A N 1
ATOM 836 C CA . ALA A 1 112 ? -15.076 -6.582 24.284 1.00 77.00 112 ALA A CA 1
ATOM 837 C C . ALA A 1 112 ? -15.052 -7.693 25.352 1.00 77.00 112 ALA A C 1
ATOM 839 O O . ALA A 1 112 ? -15.907 -7.704 26.236 1.00 77.00 112 ALA A O 1
ATOM 840 N N . ARG A 1 113 ? -14.029 -8.563 25.341 1.00 79.88 113 ARG A N 1
ATOM 841 C CA . ARG A 1 113 ? -13.861 -9.622 26.357 1.00 79.88 113 ARG A CA 1
ATOM 842 C C . ARG A 1 113 ? -13.654 -9.068 27.769 1.00 79.88 113 ARG A C 1
ATOM 844 O O . ARG A 1 113 ? -14.208 -9.597 28.728 1.00 79.88 113 ARG A O 1
ATOM 851 N N . ILE A 1 114 ? -12.874 -7.994 27.910 1.00 81.88 114 ILE A N 1
ATOM 852 C CA . ILE A 1 114 ? -12.663 -7.331 29.209 1.00 81.88 114 ILE A CA 1
ATOM 853 C C . ILE A 1 114 ? -13.976 -6.725 29.727 1.00 81.88 114 ILE A C 1
ATOM 855 O O . ILE A 1 114 ? -14.284 -6.825 30.911 1.00 81.88 114 ILE A O 1
ATOM 859 N N . LEU A 1 115 ? -14.783 -6.122 28.854 1.00 79.62 115 LEU A N 1
ATOM 860 C CA . LEU A 1 115 ? -16.093 -5.593 29.238 1.00 79.62 115 LEU A CA 1
ATOM 861 C C . LEU A 1 115 ? -17.064 -6.684 29.699 1.00 79.62 115 LEU A C 1
ATOM 863 O O . LEU A 1 115 ? -17.798 -6.465 30.662 1.00 79.62 115 LEU A O 1
ATOM 867 N N . GLU A 1 116 ? -17.080 -7.843 29.040 1.00 81.12 116 GLU A N 1
ATOM 868 C CA . GLU A 1 116 ? -17.894 -8.986 29.470 1.00 81.12 116 GLU A CA 1
ATOM 869 C C . GLU A 1 116 ? -17.466 -9.503 30.848 1.00 81.12 116 GLU A C 1
ATOM 871 O O . GLU A 1 116 ? -18.316 -9.678 31.724 1.00 81.12 116 GLU A O 1
ATOM 876 N N . SER A 1 117 ? -16.160 -9.653 31.095 1.00 79.69 117 SER A N 1
ATOM 877 C CA . SER A 1 117 ? -15.661 -10.121 32.395 1.00 79.69 117 SER A CA 1
ATOM 878 C C . SER A 1 117 ? -15.934 -9.129 33.534 1.00 79.69 117 SER A C 1
ATOM 880 O O . SER A 1 117 ? -16.276 -9.537 34.646 1.00 79.69 117 SER A O 1
ATOM 882 N N . LEU A 1 118 ? -15.863 -7.822 33.262 1.00 79.00 118 LEU A N 1
ATOM 883 C CA . LEU A 1 118 ? -16.204 -6.772 34.230 1.00 79.00 118 LEU A CA 1
ATOM 884 C C . LEU A 1 118 ? -17.706 -6.709 34.541 1.00 79.00 118 LEU A C 1
ATOM 886 O O . LEU A 1 118 ? -18.075 -6.375 35.667 1.00 79.00 118 LEU A O 1
ATOM 890 N N . LYS A 1 119 ? -18.578 -7.029 33.576 1.00 76.06 119 LYS A N 1
ATOM 891 C CA . LYS A 1 119 ? -20.024 -7.156 33.820 1.00 76.06 119 LYS A CA 1
ATOM 892 C C . LYS A 1 119 ? -20.345 -8.376 34.682 1.00 76.06 119 LYS A C 1
ATOM 894 O O . LYS A 1 119 ? -21.171 -8.260 35.581 1.00 76.06 119 LYS A O 1
ATOM 899 N N . GLY A 1 120 ? -19.679 -9.506 34.436 1.00 68.00 120 GLY A N 1
ATOM 900 C CA . GLY A 1 120 ? -19.864 -10.741 35.204 1.00 68.00 120 GLY A CA 1
ATOM 901 C C . GLY A 1 120 ? -19.467 -10.613 36.678 1.00 68.00 120 GLY A C 1
ATOM 902 O O . GLY A 1 120 ? -20.166 -11.133 37.531 1.00 68.00 120 GLY A O 1
ATOM 903 N N . LYS A 1 121 ? -18.406 -9.856 36.991 1.00 61.22 121 LYS A N 1
ATOM 904 C CA . LYS A 1 121 ? -17.950 -9.602 38.374 1.00 61.22 121 LYS A CA 1
ATOM 905 C C . LYS A 1 121 ? -18.790 -8.589 39.168 1.00 61.22 121 LYS A C 1
ATOM 907 O O . LYS A 1 121 ? -18.494 -8.351 40.333 1.00 61.22 121 LYS A O 1
ATOM 912 N N . ARG A 1 122 ? -19.759 -7.920 38.533 1.00 57.38 122 ARG A N 1
ATOM 913 C CA . ARG A 1 122 ? -20.629 -6.914 39.174 1.00 57.38 122 ARG A CA 1
ATOM 914 C C . ARG A 1 122 ? -21.982 -7.466 39.637 1.00 57.38 122 ARG A C 1
ATOM 916 O O . ARG A 1 122 ? -22.725 -6.705 40.251 1.00 57.38 122 ARG A O 1
ATOM 923 N N . ARG A 1 123 ? -22.311 -8.712 39.290 1.00 46.91 123 ARG A N 1
ATOM 924 C CA . ARG A 1 123 ? -23.435 -9.466 39.863 1.00 46.91 123 ARG A CA 1
ATOM 925 C C . ARG A 1 123 ? -22.932 -10.282 41.040 1.00 46.91 123 ARG A C 1
ATOM 927 O O . ARG A 1 123 ? -23.736 -10.443 41.975 1.00 46.91 123 ARG A O 1
#

Foldseek 3Di:
DDDDPVNLVVLCCLLDPVNLVVLLVVLVVLLVVLQVLLVVLQVLLQVLCVVVVHHSVRLVVCLVVDPPPVCPVPVSSVSSNVSNVSNVVSVVVSVVSVVVSVVSVVVSVVSVVVSVVVVVVVD

Secondary structure (DSSP, 8-state):
-PPPHHHHHHHHHHH-HHHHHHHHHHHHHHHHHHHHHHHHHHHHHHHHHHHTT--HHHHHHHHHH---HHHHT-HHHHHHHHHHHHHHHHHHHHHHHHHHHHHHHHHHHHHHHHHHHHHHTT-

Sequence (123 aa):
MGITKRDIKVLQQTSSKQFRLACTIGIALVIVVFLVGAANNIRLCHGFGALAGLGVGQVFVTWIRGVPESQVSLEIVLLAIQRLQMALISLAVVAILAVALWALLATSYRNARILESLKGKRR

pLDDT: mean 85.04, std 10.65, range [46.91, 97.25]